Protein AF-A0A382TRI3-F1 (afdb_monomer)

Sequence (127 aa):
MSEVITVRFALTKSDGGDPPDLSILPRDKRTVEYVRSCMSFCPDFDEFDEKIKNYEFVDDGLSEMDVEGVTIIGHPAPIIRFELTESVDTRSFLR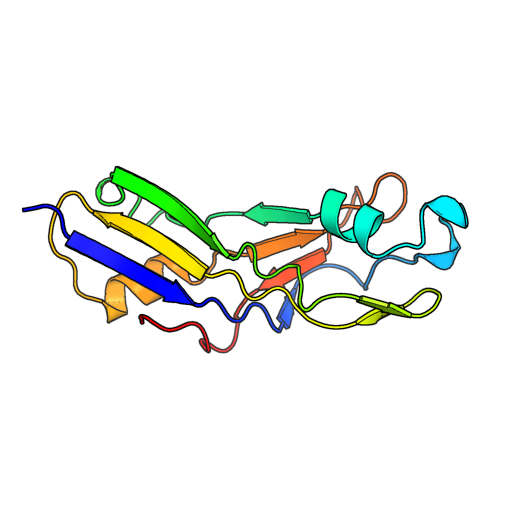GVWLSSYKLEIPGTNEDDPLFFEDHNGYSSVE

Mean predicted aligned error: 4.33 Å

Secondary structure (DSSP, 8-state):
--EEEEEE----EEEESSPP-GGGS-GGG-SHHHHHHTEEEE---TTTTTTEEEEEEEE-SGGG-EEETTEEES----EEEEEESS---HHHHHHHHTT-EEEE--TTTSSSS-EEEE-TT---EE-

pLDDT: mean 90.32, std 7.75, range [55.34, 97.81]

Radius of gyration: 15.87 Å; Cα contacts (8 Å, |Δi|>4): 266; chains: 1; bounding box: 35×23×45 Å

Nearest PDB structures (foldseek):
  3lf0-assembly1_B  TM=3.191E-01  e=2.142E+00  Mycobacterium tuberculosis
  6ezt-assembly1_A  TM=3.427E-01  e=3.360E+00  Vibrio harveyi
  6ezs-assembly1_A  TM=3.067E-01  e=4.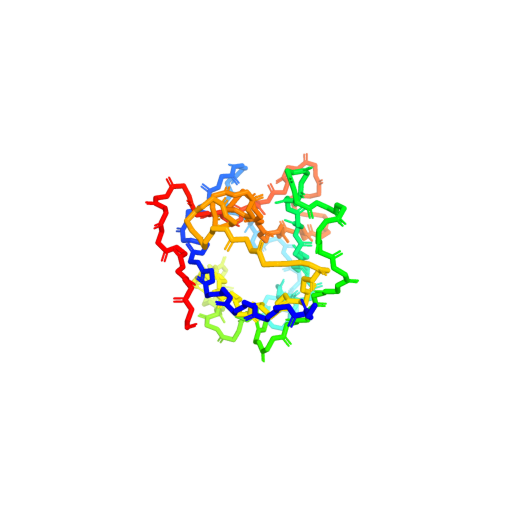208E+00  Vibrio harveyi
  6zu5-assembly1_SU0  TM=1.744E-01  e=5.577E+00  Paranosema locustae
  4co0-assembly1_A  TM=2.114E-01  e=6.603E+00  Azospirillum brasilense

Organism: NCBI:txid408172

Structure (mmCIF, N/CA/C/O backbone):
data_AF-A0A382TRI3-F1
#
_entry.id   AF-A0A382TRI3-F1
#
loop_
_atom_site.group_PDB
_atom_site.id
_atom_site.type_symbol
_atom_site.label_atom_id
_atom_site.label_alt_id
_atom_site.label_comp_id
_atom_site.label_asym_id
_atom_site.label_entity_id
_atom_site.label_seq_id
_atom_site.pdbx_PDB_ins_code
_atom_site.Cartn_x
_atom_site.Cartn_y
_atom_site.Cartn_z
_atom_site.occupancy
_atom_site.B_iso_or_equiv
_atom_site.auth_seq_id
_atom_site.auth_comp_id
_atom_site.auth_asym_id
_atom_site.auth_atom_id
_atom_site.pdbx_PDB_model_num
ATOM 1 N N . MET A 1 1 ? -13.235 -8.398 24.591 1.00 60.16 1 MET A N 1
ATOM 2 C CA . MET A 1 1 ? -13.633 -9.074 23.338 1.00 60.16 1 MET A CA 1
ATOM 3 C C . MET A 1 1 ? -12.808 -8.418 22.255 1.00 60.16 1 MET A C 1
ATOM 5 O O . MET A 1 1 ? -12.776 -7.197 22.261 1.00 60.16 1 MET A O 1
ATOM 9 N N . SER A 1 2 ? -12.093 -9.187 21.435 1.00 77.69 2 SER A N 1
ATOM 10 C CA . SER A 1 2 ? -11.339 -8.637 20.305 1.00 77.69 2 SER A CA 1
ATOM 11 C C . SER A 1 2 ? -12.309 -8.264 19.185 1.00 77.69 2 SER A C 1
ATOM 13 O O . SER A 1 2 ? -13.189 -9.063 18.856 1.00 77.69 2 SER A O 1
ATOM 15 N N . GLU A 1 3 ? -12.179 -7.057 18.644 1.00 92.06 3 GLU A N 1
ATOM 16 C CA . GLU A 1 3 ? -12.936 -6.593 17.476 1.00 92.06 3 GLU A CA 1
ATOM 17 C C . GLU A 1 3 ? -12.098 -6.805 16.211 1.00 92.06 3 GLU A C 1
ATOM 19 O O . GLU A 1 3 ? -10.869 -6.794 16.265 1.00 92.06 3 GLU A O 1
ATOM 24 N N . VAL A 1 4 ? -12.760 -7.042 15.079 1.00 95.62 4 VAL A N 1
ATOM 25 C CA . VAL A 1 4 ? -12.101 -7.154 13.776 1.00 95.62 4 VAL A CA 1
ATOM 26 C C . VAL A 1 4 ? -12.716 -6.126 12.844 1.00 95.62 4 VAL A C 1
ATOM 28 O O . VAL A 1 4 ? -13.931 -6.128 12.651 1.00 95.62 4 VAL A O 1
ATOM 31 N N . ILE A 1 5 ? -11.875 -5.279 12.257 1.00 96.25 5 ILE A N 1
ATOM 32 C CA . ILE A 1 5 ? -12.274 -4.274 11.268 1.00 96.25 5 ILE A CA 1
ATOM 33 C C . ILE A 1 5 ? -11.523 -4.565 9.973 1.00 96.25 5 ILE A C 1
ATOM 35 O O . ILE A 1 5 ? -10.313 -4.768 9.993 1.00 96.25 5 ILE A O 1
ATOM 39 N N . THR A 1 6 ? -12.230 -4.591 8.846 1.00 97.44 6 THR A N 1
ATOM 40 C CA . THR A 1 6 ? -11.604 -4.678 7.521 1.00 97.44 6 THR A CA 1
ATOM 41 C C . THR A 1 6 ? -11.723 -3.321 6.848 1.00 97.44 6 THR A C 1
ATOM 43 O O . THR A 1 6 ? -12.820 -2.774 6.769 1.00 97.44 6 THR A O 1
ATOM 46 N N . VAL A 1 7 ? -10.600 -2.764 6.402 1.00 96.06 7 VAL A N 1
ATOM 47 C CA . VAL A 1 7 ? -10.550 -1.485 5.690 1.00 96.06 7 VAL A CA 1
ATOM 48 C C . VAL A 1 7 ? -10.109 -1.742 4.260 1.00 96.06 7 VAL A C 1
ATOM 50 O O . VAL A 1 7 ? -9.054 -2.331 4.023 1.00 96.06 7 VAL A O 1
ATOM 53 N N . ARG A 1 8 ? -10.909 -1.267 3.311 1.00 95.31 8 ARG A N 1
ATOM 54 C CA . ARG A 1 8 ? -10.528 -1.129 1.909 1.00 95.31 8 ARG A CA 1
ATOM 55 C C . ARG A 1 8 ? -9.954 0.264 1.708 1.00 95.31 8 ARG A C 1
ATOM 57 O O . ARG A 1 8 ? -10.680 1.248 1.855 1.00 95.31 8 ARG A O 1
ATOM 64 N N . PHE A 1 9 ? -8.677 0.338 1.365 1.00 93.88 9 PHE A N 1
ATOM 65 C CA . PHE A 1 9 ? -8.001 1.592 1.057 1.00 93.88 9 PHE A CA 1
ATOM 66 C C . PHE A 1 9 ? -8.198 1.986 -0.408 1.00 93.88 9 PHE A C 1
ATOM 68 O O . PHE A 1 9 ? -8.342 1.134 -1.284 1.00 93.88 9 PHE A O 1
ATOM 75 N N . ALA A 1 10 ? -8.177 3.291 -0.671 1.00 91.31 10 ALA A N 1
ATOM 76 C CA . ALA A 1 10 ? -8.306 3.864 -2.010 1.00 91.31 10 ALA A CA 1
ATOM 77 C C . ALA A 1 10 ? -7.191 4.892 -2.271 1.00 91.31 10 ALA A C 1
ATOM 79 O O . ALA A 1 10 ? -7.432 6.102 -2.315 1.00 91.31 10 ALA A O 1
ATOM 80 N N . LEU A 1 11 ? -5.960 4.405 -2.455 1.00 91.06 11 LEU A N 1
ATOM 81 C CA . LEU A 1 11 ? -4.731 5.209 -2.518 1.00 91.06 11 LEU A CA 1
ATOM 82 C C . LEU A 1 11 ? -4.523 5.829 -3.911 1.00 91.06 11 LEU A C 1
ATOM 84 O O . LEU A 1 11 ? -3.578 5.543 -4.644 1.00 91.06 11 LEU A O 1
ATOM 88 N N . THR A 1 12 ? -5.499 6.642 -4.303 1.00 83.75 12 THR A N 1
ATOM 89 C CA . THR A 1 12 ? -5.702 7.143 -5.671 1.00 83.75 12 THR A CA 1
ATOM 90 C C . THR A 1 12 ? -5.009 8.468 -5.962 1.00 83.75 12 THR A C 1
ATOM 92 O O . THR A 1 12 ? -5.002 8.912 -7.111 1.00 83.75 12 THR A O 1
ATOM 95 N N . LYS A 1 13 ? -4.438 9.130 -4.954 1.00 74.94 13 LYS A N 1
ATOM 96 C CA . LYS A 1 13 ? -3.608 10.315 -5.168 1.00 74.94 13 LYS A CA 1
ATOM 97 C C . LYS A 1 13 ? -2.145 9.953 -5.024 1.00 74.94 13 LYS A C 1
ATOM 99 O O . LYS A 1 13 ? -1.771 9.236 -4.109 1.00 74.94 13 LYS A O 1
ATOM 104 N N . SER A 1 14 ? -1.334 10.496 -5.915 1.00 65.94 14 SER A N 1
ATOM 105 C CA . SER A 1 14 ? 0.101 10.584 -5.710 1.00 65.94 14 SER A CA 1
ATOM 106 C C . SER A 1 14 ? 0.420 11.859 -4.930 1.00 65.94 14 SER A C 1
ATOM 108 O O . SER A 1 14 ? 0.055 12.943 -5.396 1.00 65.94 14 SER A O 1
ATOM 110 N N . ASP A 1 15 ? 1.081 11.730 -3.785 1.00 60.22 15 ASP A N 1
ATOM 111 C CA . ASP A 1 15 ? 1.819 12.819 -3.134 1.00 60.22 15 ASP A CA 1
ATOM 112 C C . ASP A 1 15 ? 3.325 12.491 -3.187 1.00 60.22 15 ASP A C 1
ATOM 114 O O . ASP A 1 15 ? 3.714 11.322 -3.289 1.00 60.22 15 ASP A O 1
ATOM 118 N N . GLY A 1 16 ? 4.180 13.514 -3.204 1.00 55.34 16 GLY A N 1
ATOM 119 C CA . GLY A 1 16 ? 5.620 13.379 -3.483 1.00 55.34 16 GLY A CA 1
ATOM 120 C C . GLY A 1 16 ? 6.036 13.721 -4.924 1.00 55.34 16 GLY A C 1
ATOM 121 O O . GLY A 1 16 ? 5.320 14.435 -5.632 1.00 55.34 16 GLY A O 1
ATOM 122 N N . GLY A 1 17 ? 7.235 13.277 -5.324 1.00 57.72 17 GLY A N 1
ATOM 123 C CA . GLY A 1 17 ? 7.874 13.604 -6.606 1.00 57.72 17 GLY A CA 1
ATOM 124 C C . GLY A 1 17 ? 7.111 13.153 -7.860 1.00 57.72 17 GLY A C 1
ATOM 125 O O . GLY A 1 17 ? 6.112 12.435 -7.797 1.00 57.72 17 GLY A O 1
ATOM 126 N N . ASP A 1 18 ? 7.586 13.577 -9.035 1.00 71.56 18 ASP A N 1
ATOM 127 C CA . ASP A 1 18 ? 7.044 13.121 -10.322 1.00 71.56 18 ASP A CA 1
ATOM 128 C C . ASP A 1 18 ? 7.087 11.578 -10.426 1.00 71.56 18 ASP A C 1
ATOM 130 O O . ASP A 1 18 ? 7.987 10.943 -9.864 1.00 71.56 18 ASP A O 1
ATOM 134 N N . PRO A 1 19 ? 6.159 10.939 -11.171 1.00 80.12 19 PRO A N 1
ATOM 135 C CA . PRO A 1 19 ? 6.229 9.505 -11.423 1.00 80.12 19 PRO A CA 1
ATOM 136 C C . PRO A 1 19 ? 7.622 9.087 -11.925 1.00 80.12 19 PRO A C 1
ATOM 138 O O . PRO A 1 19 ? 8.185 9.775 -12.783 1.00 80.12 19 PRO A O 1
ATOM 141 N N . PRO A 1 20 ? 8.183 7.963 -11.438 1.00 86.50 20 PRO A N 1
ATOM 142 C CA . PRO A 1 20 ? 9.549 7.581 -11.774 1.00 86.50 20 PRO A CA 1
ATOM 143 C C . PRO A 1 20 ? 9.705 7.345 -13.280 1.00 86.50 20 PRO A C 1
ATOM 145 O O . PRO A 1 20 ? 8.887 6.663 -13.906 1.00 86.50 20 PRO A O 1
ATOM 148 N N . ASP A 1 21 ? 10.786 7.863 -13.868 1.00 88.69 21 ASP A N 1
ATOM 149 C CA . ASP A 1 21 ? 11.074 7.665 -15.288 1.00 88.69 21 ASP A CA 1
ATOM 150 C C . ASP A 1 21 ? 11.552 6.232 -15.562 1.00 88.69 21 ASP A C 1
ATOM 152 O O . ASP A 1 21 ? 12.742 5.918 -15.518 1.00 88.69 21 ASP A O 1
ATOM 156 N N . LEU A 1 22 ? 10.624 5.344 -15.919 1.00 91.94 22 LEU A N 1
ATOM 157 C CA . LEU A 1 22 ? 10.944 3.954 -16.257 1.00 91.94 22 LEU A CA 1
ATOM 158 C C . LEU A 1 22 ? 11.783 3.821 -17.542 1.00 91.94 22 LEU A C 1
ATOM 160 O O . LEU A 1 22 ? 12.311 2.740 -17.830 1.00 91.94 22 LEU A O 1
ATOM 164 N N . SER A 1 23 ? 11.927 4.882 -18.344 1.00 91.38 23 SER A N 1
ATOM 165 C CA . SER A 1 23 ? 12.708 4.843 -19.583 1.00 91.38 23 SER A CA 1
ATOM 166 C C . SER A 1 23 ? 14.210 4.670 -19.338 1.00 91.38 23 SER A C 1
ATOM 168 O O . SER A 1 23 ? 14.907 4.167 -20.230 1.00 91.38 23 SER A O 1
ATOM 170 N N . ILE A 1 24 ? 14.690 4.986 -18.131 1.00 91.56 24 ILE A N 1
ATOM 171 C CA . ILE A 1 24 ? 16.090 4.803 -17.725 1.00 91.56 24 ILE A CA 1
ATOM 172 C C . ILE A 1 24 ? 16.388 3.364 -17.282 1.00 91.56 24 ILE A C 1
ATOM 174 O O . ILE A 1 24 ? 17.546 2.945 -17.269 1.00 91.56 24 ILE A O 1
ATOM 178 N N . LEU A 1 25 ? 15.354 2.579 -16.957 1.00 91.06 25 LEU A N 1
ATOM 179 C CA . LEU A 1 25 ? 15.520 1.199 -16.513 1.00 91.06 25 LEU A CA 1
ATOM 180 C C . LEU A 1 25 ? 15.914 0.269 -17.673 1.00 91.06 25 LEU A C 1
ATOM 182 O O . LEU A 1 25 ? 15.476 0.460 -18.816 1.00 91.06 25 LEU A O 1
ATOM 186 N N . PRO A 1 26 ? 16.674 -0.806 -17.402 1.00 91.12 26 PRO A N 1
ATOM 187 C CA . PRO A 1 26 ? 16.813 -1.939 -18.315 1.00 91.12 26 PRO A CA 1
ATOM 188 C C . PRO A 1 26 ? 15.449 -2.482 -18.769 1.00 91.12 26 PRO A C 1
ATOM 190 O O . PRO A 1 26 ? 14.490 -2.473 -18.001 1.00 91.12 26 PRO A O 1
ATOM 193 N N . ARG A 1 27 ? 15.332 -2.954 -20.019 1.00 88.12 27 ARG A N 1
ATOM 194 C CA . ARG A 1 27 ? 14.039 -3.395 -20.592 1.00 88.12 27 ARG A CA 1
ATOM 195 C C . ARG A 1 27 ? 13.372 -4.521 -19.799 1.00 88.12 27 ARG A C 1
ATOM 197 O O . ARG A 1 27 ? 12.154 -4.545 -19.709 1.00 88.12 27 ARG A O 1
ATOM 204 N N . ASP A 1 28 ? 14.162 -5.422 -19.233 1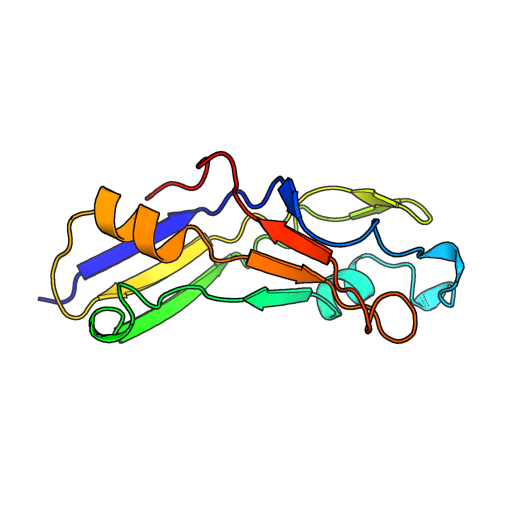.00 90.31 28 ASP A N 1
ATOM 205 C CA . ASP A 1 28 ? 13.722 -6.533 -18.384 1.00 90.31 28 ASP A CA 1
ATOM 206 C C . ASP A 1 28 ? 13.183 -6.085 -17.017 1.00 90.31 28 ASP A C 1
ATOM 208 O O . ASP A 1 28 ? 12.501 -6.859 -16.356 1.00 90.31 28 ASP A O 1
ATOM 212 N N . LYS A 1 29 ? 13.444 -4.835 -16.616 1.00 91.56 29 LYS A N 1
ATOM 213 C CA . LYS A 1 29 ? 12.912 -4.209 -15.398 1.00 91.56 29 LYS A CA 1
ATOM 214 C C . LYS A 1 29 ? 11.721 -3.283 -15.654 1.00 91.56 29 LYS A C 1
ATOM 216 O O . LYS A 1 29 ? 11.155 -2.739 -14.714 1.00 91.56 29 LYS A O 1
ATOM 221 N N . ARG A 1 30 ? 11.317 -3.090 -16.913 1.00 91.38 30 ARG A N 1
ATOM 222 C CA . ARG A 1 30 ? 10.127 -2.300 -17.284 1.00 91.38 30 ARG A CA 1
ATOM 223 C C . ARG A 1 30 ? 8.883 -3.179 -17.276 1.00 91.38 30 ARG A C 1
ATOM 225 O O . ARG A 1 30 ? 8.157 -3.247 -18.263 1.00 91.38 30 ARG A O 1
ATOM 232 N N . THR A 1 31 ? 8.699 -3.918 -16.192 1.00 93.56 31 THR A N 1
ATOM 233 C CA . THR A 1 31 ? 7.573 -4.831 -16.023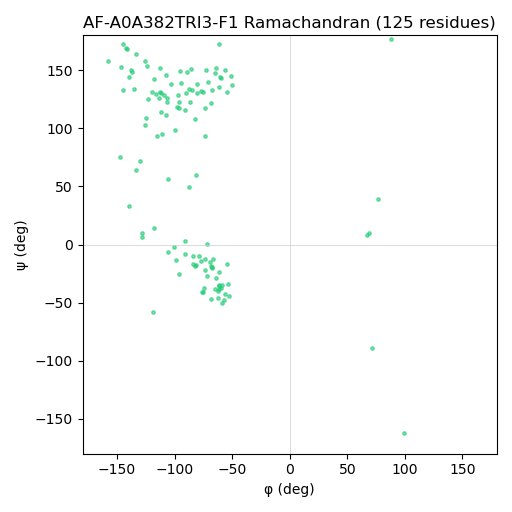 1.00 93.56 31 THR A CA 1
ATOM 234 C C . THR A 1 31 ? 6.817 -4.476 -14.760 1.00 93.56 31 THR A C 1
ATOM 236 O O . THR A 1 31 ? 7.380 -3.920 -13.811 1.00 93.56 31 THR A O 1
ATOM 239 N N . VAL A 1 32 ? 5.533 -4.818 -14.743 1.00 93.75 32 VAL A N 1
ATOM 240 C CA . VAL A 1 32 ? 4.686 -4.597 -13.576 1.00 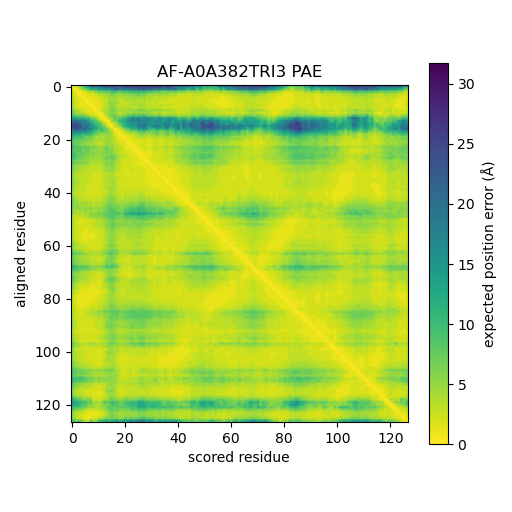93.75 32 VAL A CA 1
ATOM 241 C C . VAL A 1 32 ? 5.195 -5.376 -12.363 1.00 93.75 32 VAL A C 1
ATOM 243 O O . VAL A 1 32 ? 5.171 -4.857 -11.253 1.00 93.75 32 VAL A O 1
ATOM 246 N N . GLU A 1 33 ? 5.744 -6.578 -12.550 1.00 95.25 33 GLU A N 1
ATOM 247 C CA . GLU A 1 33 ? 6.285 -7.385 -11.453 1.00 95.25 33 GLU A CA 1
ATOM 248 C C . GLU A 1 33 ? 7.459 -6.690 -10.759 1.00 95.25 33 GLU A C 1
ATOM 250 O O . GLU A 1 33 ? 7.543 -6.712 -9.531 1.00 95.25 33 GLU A O 1
ATOM 255 N N . TYR A 1 34 ? 8.346 -6.043 -11.524 1.00 95.25 34 TYR A N 1
ATOM 256 C CA . TYR A 1 34 ? 9.459 -5.295 -10.945 1.00 95.25 34 TYR A CA 1
ATOM 257 C C . TYR A 1 34 ? 8.963 -4.057 -10.196 1.00 95.25 34 TYR A C 1
ATOM 259 O O . TYR A 1 34 ? 9.345 -3.857 -9.046 1.00 95.25 34 TYR A O 1
ATOM 267 N N . VAL A 1 35 ? 8.063 -3.275 -10.804 1.00 93.88 35 VAL A N 1
ATOM 268 C CA . VAL A 1 35 ? 7.471 -2.092 -10.155 1.00 93.88 35 VAL A CA 1
ATOM 269 C C . VAL A 1 35 ? 6.779 -2.480 -8.848 1.00 93.88 35 VAL A C 1
ATOM 271 O O . VAL A 1 35 ? 7.073 -1.884 -7.817 1.00 93.88 35 VAL A O 1
ATOM 274 N N . ARG A 1 36 ? 5.948 -3.530 -8.849 1.00 95.06 36 ARG A N 1
ATOM 275 C CA . ARG A 1 36 ? 5.284 -4.04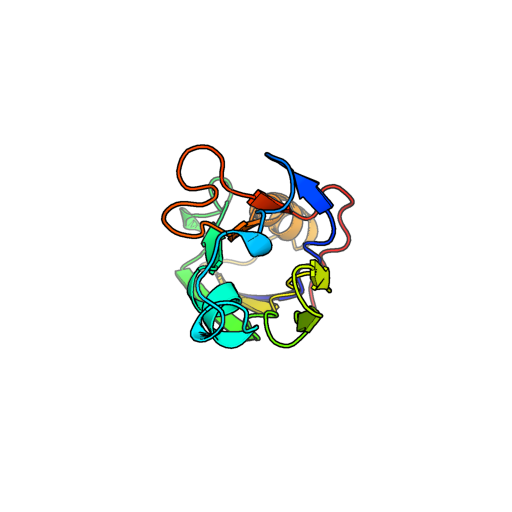5 -7.638 1.00 95.06 36 ARG A CA 1
ATOM 276 C C . ARG A 1 36 ? 6.284 -4.493 -6.572 1.00 95.06 36 ARG A C 1
ATOM 278 O O . ARG A 1 36 ? 6.055 -4.256 -5.393 1.00 95.06 36 ARG A O 1
ATOM 285 N N . SER A 1 37 ? 7.413 -5.090 -6.963 1.00 95.38 37 SER A N 1
ATOM 286 C CA . SER A 1 37 ? 8.465 -5.491 -6.013 1.00 95.38 37 SER A CA 1
ATOM 287 C C . SER A 1 37 ? 9.183 -4.310 -5.345 1.00 95.38 37 SER A C 1
ATOM 289 O O . SER A 1 37 ? 9.795 -4.483 -4.294 1.00 95.38 37 SER A O 1
ATOM 291 N N . CYS A 1 38 ? 9.092 -3.119 -5.940 1.00 95.56 38 CYS A N 1
ATOM 292 C CA . CYS A 1 38 ? 9.608 -1.860 -5.404 1.00 95.56 38 CYS A CA 1
ATOM 293 C C . CYS A 1 38 ? 8.576 -1.107 -4.545 1.00 95.56 38 CYS A C 1
ATOM 295 O O . CYS A 1 38 ? 8.851 0.008 -4.097 1.00 95.56 38 CYS A O 1
ATOM 297 N N . MET A 1 39 ? 7.387 -1.681 -4.335 1.00 95.44 39 MET A N 1
ATOM 298 C CA . MET A 1 39 ? 6.349 -1.076 -3.512 1.00 95.44 39 MET A CA 1
ATOM 299 C C . MET A 1 39 ? 6.406 -1.586 -2.078 1.00 95.44 39 MET A C 1
ATOM 301 O O . MET A 1 39 ? 6.581 -2.774 -1.816 1.00 95.44 39 MET A O 1
ATOM 305 N N . SER A 1 40 ? 6.211 -0.670 -1.138 1.00 96.12 40 SER A N 1
ATOM 306 C CA . SER A 1 40 ? 6.143 -0.972 0.290 1.00 96.12 40 SER A CA 1
ATOM 307 C C . SER A 1 40 ? 4.978 -0.228 0.921 1.00 96.12 40 SER A C 1
ATOM 309 O O . SER A 1 40 ? 4.788 0.955 0.651 1.00 96.12 40 SER A O 1
ATOM 311 N N . PHE A 1 41 ? 4.190 -0.921 1.737 1.00 96.06 41 PHE A N 1
ATOM 312 C CA . PHE A 1 41 ? 3.129 -0.280 2.499 1.00 96.06 41 PHE A CA 1
ATOM 313 C C . PHE A 1 41 ? 3.727 0.458 3.699 1.00 96.06 41 PHE A C 1
ATOM 315 O O . PHE A 1 41 ? 4.543 -0.098 4.438 1.00 96.06 41 PHE A O 1
ATOM 322 N N . CYS A 1 42 ? 3.315 1.703 3.878 1.00 95.25 42 CYS A N 1
ATOM 323 C CA . CYS A 1 42 ? 3.722 2.595 4.948 1.00 95.25 42 CYS A CA 1
ATOM 324 C C . CYS A 1 42 ? 2.515 2.796 5.873 1.00 95.25 42 CYS A C 1
ATOM 326 O O . CYS A 1 42 ? 1.653 3.621 5.568 1.00 95.25 42 CYS A O 1
ATOM 328 N N . PRO A 1 43 ? 2.406 2.015 6.962 1.00 93.50 43 PRO A N 1
ATOM 329 C CA . PRO A 1 43 ? 1.323 2.191 7.916 1.00 93.50 43 PRO A CA 1
ATOM 330 C C . PRO A 1 43 ? 1.479 3.523 8.655 1.00 93.50 43 PRO A C 1
ATOM 332 O O . PRO A 1 43 ? 2.562 3.815 9.160 1.00 93.50 43 PRO A O 1
ATOM 335 N N . ASP A 1 44 ? 0.392 4.284 8.763 1.00 93.00 44 ASP A N 1
ATOM 336 C CA . ASP A 1 44 ? 0.279 5.401 9.702 1.00 93.00 44 ASP A CA 1
ATOM 337 C C . ASP A 1 44 ? -0.819 5.065 10.710 1.00 93.00 44 ASP A C 1
ATOM 339 O O . ASP A 1 44 ? -2.008 5.228 10.432 1.00 93.00 44 ASP A O 1
ATOM 343 N N . PHE A 1 45 ? -0.407 4.480 11.835 1.00 91.44 45 PHE A N 1
ATOM 344 C CA . PHE A 1 45 ? -1.293 3.966 12.881 1.00 91.44 45 PHE A CA 1
ATOM 345 C C . PHE A 1 45 ? -1.085 4.678 14.219 1.00 91.44 45 PHE A C 1
ATOM 347 O O . PHE A 1 45 ? -1.567 4.185 15.237 1.00 91.44 45 PHE A O 1
ATOM 354 N N . ASP A 1 46 ? -0.386 5.815 14.248 1.00 87.94 46 ASP A N 1
ATOM 355 C CA . ASP A 1 46 ? 0.074 6.460 15.486 1.00 87.94 46 ASP A CA 1
ATOM 356 C C . ASP A 1 46 ? -1.061 6.701 16.503 1.00 87.94 46 ASP A C 1
ATOM 358 O O . ASP A 1 46 ? -0.867 6.574 17.712 1.00 87.94 46 ASP A O 1
ATOM 362 N N . GLU A 1 47 ? -2.280 6.992 16.036 1.00 86.56 47 GLU A N 1
ATOM 363 C CA . GLU A 1 47 ? -3.449 7.208 16.902 1.00 86.56 47 GLU A CA 1
ATOM 364 C C . GLU A 1 47 ? -4.013 5.905 17.521 1.00 86.56 47 GLU A C 1
ATOM 366 O O . GLU A 1 47 ? -4.694 5.939 18.553 1.00 86.56 47 GLU A O 1
ATOM 371 N N . PHE A 1 48 ? -3.739 4.745 16.917 1.00 89.00 48 PHE A N 1
ATOM 372 C CA . PHE A 1 48 ? -4.340 3.449 17.259 1.00 89.00 48 PHE A CA 1
ATOM 373 C C . PHE A 1 48 ? -3.333 2.317 17.510 1.00 89.00 48 PHE A C 1
ATOM 375 O O . PHE A 1 48 ? -3.772 1.191 17.739 1.00 89.00 48 PHE A O 1
ATOM 382 N N . ASP A 1 49 ? -2.028 2.586 17.532 1.00 87.31 49 ASP A N 1
ATOM 383 C CA . ASP A 1 49 ? -0.974 1.567 17.666 1.00 87.31 49 ASP A CA 1
ATOM 384 C C . ASP A 1 49 ? -1.187 0.652 18.890 1.00 87.31 49 ASP A C 1
ATOM 386 O O . ASP A 1 49 ? -1.196 -0.570 18.776 1.00 87.31 49 ASP A O 1
ATOM 390 N N . GLU A 1 50 ? -1.534 1.217 20.054 1.00 90.81 50 GLU A N 1
ATOM 391 C CA . GLU A 1 50 ? -1.819 0.438 21.276 1.00 90.81 50 GLU A CA 1
ATOM 392 C C . GLU A 1 50 ? -3.115 -0.401 21.204 1.00 90.81 50 GLU A C 1
ATOM 394 O O . GLU A 1 50 ? -3.329 -1.326 21.998 1.00 90.81 50 GLU A O 1
ATOM 399 N N . LYS A 1 51 ? -4.009 -0.069 20.268 1.00 93.00 51 LYS A N 1
ATOM 400 C CA . LYS A 1 51 ? -5.307 -0.730 20.069 1.00 93.00 51 LYS A CA 1
ATOM 401 C C . LYS A 1 51 ? -5.250 -1.791 18.978 1.00 93.00 51 LYS A C 1
ATOM 403 O O . LYS A 1 51 ? -6.047 -2.729 19.021 1.00 93.00 51 LYS A O 1
ATOM 408 N N . ILE A 1 52 ? -4.324 -1.669 18.028 1.00 94.56 52 ILE A N 1
ATOM 409 C CA . ILE A 1 52 ? -4.105 -2.643 16.961 1.00 94.56 52 ILE A CA 1
ATOM 410 C C . ILE A 1 52 ? -3.227 -3.765 17.509 1.00 94.56 52 ILE A C 1
ATOM 412 O O . ILE A 1 52 ? -2.030 -3.624 17.725 1.00 94.56 52 ILE A O 1
ATOM 416 N N . LYS A 1 53 ? -3.834 -4.930 17.725 1.00 94.81 53 LYS A N 1
ATOM 417 C CA . LYS A 1 53 ? -3.112 -6.132 18.148 1.00 94.81 53 LYS A CA 1
ATOM 418 C C . LYS A 1 53 ? -2.329 -6.749 16.991 1.00 94.81 53 LYS A C 1
ATOM 420 O O . LYS A 1 53 ? -1.236 -7.269 17.197 1.00 94.81 53 LYS A O 1
ATOM 425 N N . ASN A 1 54 ? -2.935 -6.771 15.807 1.00 95.38 54 ASN A N 1
ATOM 426 C CA . ASN A 1 54 ? -2.345 -7.303 14.585 1.00 95.38 54 ASN A CA 1
ATOM 427 C C . ASN A 1 54 ? -3.045 -6.703 13.359 1.00 95.38 54 ASN A C 1
ATOM 429 O O . ASN A 1 54 ? -4.208 -6.303 13.447 1.00 95.38 54 ASN A O 1
ATOM 433 N N . TYR A 1 55 ? -2.374 -6.712 12.210 1.00 96.06 55 TYR A N 1
ATOM 434 C CA . TYR A 1 55 ? -3.009 -6.464 10.921 1.00 96.06 55 TYR A CA 1
ATOM 435 C C . TYR A 1 55 ? -2.483 -7.435 9.862 1.00 96.06 55 TYR A C 1
ATOM 437 O O . TYR A 1 55 ? -1.345 -7.899 9.931 1.00 96.06 55 TYR A O 1
ATOM 445 N N . GLU A 1 56 ? -3.322 -7.762 8.886 1.00 97.31 56 GLU A N 1
ATOM 446 C CA . GLU A 1 56 ? -2.957 -8.614 7.757 1.00 97.31 56 GLU A CA 1
ATOM 447 C C . GLU A 1 56 ? -3.557 -8.081 6.456 1.00 97.31 56 GLU A C 1
ATOM 449 O O . GLU A 1 56 ? -4.683 -7.580 6.434 1.00 97.31 56 GLU A O 1
ATOM 454 N N . PHE A 1 57 ? -2.817 -8.220 5.357 1.00 97.00 57 PHE A N 1
ATOM 455 C CA . PHE A 1 57 ? -3.361 -7.980 4.024 1.00 97.00 57 PHE A CA 1
ATOM 456 C C . PHE A 1 57 ? -4.292 -9.133 3.650 1.00 97.00 57 PHE A C 1
ATOM 458 O O . PHE A 1 57 ? -3.864 -10.281 3.535 1.00 97.00 57 PHE A O 1
ATOM 465 N N . VAL A 1 58 ? -5.569 -8.817 3.451 1.00 97.56 58 VAL A N 1
ATOM 466 C CA . VAL A 1 58 ? -6.515 -9.696 2.752 1.00 97.56 58 VAL A CA 1
ATOM 467 C C . VAL A 1 58 ? -6.227 -9.649 1.250 1.00 97.56 58 VAL A C 1
ATOM 469 O O . VAL A 1 58 ? -6.290 -10.678 0.580 1.00 97.56 58 VAL A O 1
ATOM 472 N N . ASP A 1 59 ? -5.877 -8.460 0.756 1.00 96.50 59 ASP A N 1
ATOM 473 C CA . ASP A 1 59 ? -5.412 -8.178 -0.600 1.00 96.50 59 ASP A CA 1
ATOM 474 C C . ASP A 1 59 ? -4.363 -7.054 -0.522 1.00 96.50 59 ASP A C 1
ATOM 476 O O . ASP A 1 59 ? -4.584 -6.060 0.174 1.00 96.50 59 ASP A O 1
ATOM 480 N N . ASP A 1 60 ? -3.220 -7.203 -1.198 1.00 94.69 60 ASP A N 1
ATOM 481 C CA . ASP A 1 60 ? -2.195 -6.149 -1.263 1.00 94.69 60 ASP A CA 1
ATOM 482 C C . ASP A 1 60 ? -2.608 -4.990 -2.186 1.00 94.69 60 ASP A C 1
ATOM 484 O O . ASP A 1 60 ? -2.008 -3.916 -2.156 1.00 94.69 60 ASP A O 1
ATOM 488 N N . GLY A 1 61 ? -3.663 -5.181 -2.984 1.00 94.06 61 GLY A N 1
ATOM 489 C CA . GLY A 1 61 ? -4.216 -4.166 -3.867 1.00 94.06 61 GLY A CA 1
ATOM 490 C C . GLY A 1 61 ? -3.287 -3.772 -5.011 1.00 94.06 61 GLY A C 1
ATOM 491 O O . GLY A 1 61 ? -3.588 -2.811 -5.714 1.00 94.06 61 GLY A O 1
ATOM 492 N N . LEU A 1 62 ? -2.170 -4.477 -5.217 1.00 94.69 62 LEU A N 1
ATOM 493 C CA . LEU A 1 62 ? -1.196 -4.167 -6.266 1.00 94.69 62 LEU A CA 1
ATOM 494 C C . LEU A 1 62 ? -1.589 -4.777 -7.613 1.00 94.69 62 LEU A C 1
ATOM 496 O O . LEU A 1 62 ? -1.070 -4.375 -8.657 1.00 94.69 62 LEU A O 1
ATOM 500 N N . SER A 1 63 ? -2.506 -5.749 -7.603 1.00 92.25 63 SER A N 1
ATOM 501 C CA . SER A 1 63 ? -2.985 -6.444 -8.801 1.00 92.25 63 SER A CA 1
ATOM 502 C C . SER A 1 63 ? -3.678 -5.522 -9.815 1.00 92.25 63 SER A C 1
ATOM 504 O O . SER A 1 63 ? -3.663 -5.830 -11.007 1.00 92.25 63 SER A O 1
ATOM 506 N N . GLU A 1 64 ? -4.208 -4.380 -9.363 1.00 85.44 64 GLU A N 1
ATOM 507 C CA . GLU A 1 64 ? -4.864 -3.358 -10.192 1.00 85.44 64 GLU A CA 1
ATOM 508 C C . GLU A 1 64 ? -3.878 -2.438 -10.934 1.00 85.44 64 GLU A C 1
ATOM 510 O O . GLU A 1 64 ? -4.285 -1.663 -11.801 1.00 85.44 64 GLU A O 1
ATOM 515 N N . MET A 1 65 ? -2.582 -2.517 -10.616 1.00 90.69 65 MET A N 1
ATOM 516 C CA . MET A 1 65 ? -1.543 -1.723 -11.274 1.00 90.69 65 MET A CA 1
ATOM 517 C C . MET A 1 65 ? -0.979 -2.434 -12.503 1.00 90.69 65 MET A C 1
ATOM 519 O O . MET A 1 65 ? -0.855 -3.657 -12.495 1.00 90.69 65 MET A O 1
ATOM 523 N N . ASP A 1 66 ? -0.563 -1.680 -13.517 1.00 93.12 66 ASP A N 1
ATOM 524 C CA . ASP A 1 66 ? 0.092 -2.199 -14.723 1.00 93.12 66 ASP A CA 1
ATOM 525 C C . ASP A 1 66 ? 1.210 -1.262 -15.219 1.00 93.12 66 ASP A C 1
ATOM 527 O O . ASP A 1 66 ? 1.354 -0.129 -14.751 1.00 93.12 66 ASP A O 1
ATOM 531 N N . VAL A 1 67 ? 2.019 -1.738 -16.165 1.00 91.69 67 VAL A N 1
ATOM 532 C CA . VAL A 1 67 ? 3.055 -0.960 -16.852 1.00 91.69 67 VAL A CA 1
ATOM 533 C C . VAL A 1 67 ? 2.845 -1.042 -18.361 1.00 91.69 67 VAL A C 1
ATOM 535 O O . VAL A 1 67 ? 3.150 -2.051 -18.999 1.00 91.69 67 VAL A O 1
ATOM 538 N N . GLU A 1 68 ? 2.413 0.064 -18.964 1.00 89.19 68 GLU A N 1
ATOM 539 C CA . GLU A 1 68 ? 2.314 0.204 -20.417 1.00 89.19 68 GLU A CA 1
ATOM 540 C C . GLU A 1 68 ? 3.527 0.973 -20.955 1.00 89.19 68 GLU A C 1
ATOM 542 O O . GLU A 1 68 ? 3.616 2.204 -20.915 1.00 89.19 68 GLU A O 1
ATOM 547 N N . GLY A 1 69 ? 4.513 0.230 -21.462 1.00 86.62 69 GLY A N 1
ATOM 548 C CA . GLY A 1 69 ? 5.743 0.793 -22.019 1.00 86.62 69 GLY A CA 1
ATOM 549 C C . GLY A 1 69 ? 6.667 1.383 -20.950 1.00 86.62 69 GLY A C 1
ATOM 550 O O . GLY A 1 69 ? 7.572 0.702 -20.475 1.00 86.62 69 GLY A O 1
ATOM 551 N N . VAL A 1 70 ? 6.485 2.665 -20.631 1.00 88.19 70 VAL A N 1
ATOM 552 C CA . VAL A 1 70 ? 7.237 3.392 -19.582 1.00 88.19 70 VAL A CA 1
ATOM 553 C C . VAL A 1 70 ? 6.313 4.118 -18.604 1.00 88.19 70 VAL A C 1
ATOM 555 O O . VAL A 1 70 ? 6.775 4.914 -17.794 1.00 88.19 70 VAL A O 1
ATOM 558 N N . THR A 1 71 ? 5.011 3.856 -18.685 1.00 89.19 71 THR A N 1
ATOM 559 C CA . THR A 1 71 ? 3.992 4.507 -17.867 1.00 89.19 71 THR A CA 1
ATOM 560 C C . THR A 1 71 ? 3.400 3.496 -16.898 1.00 89.19 71 THR A C 1
ATOM 562 O O . THR A 1 71 ? 2.995 2.410 -17.307 1.00 89.19 71 THR A O 1
ATOM 565 N N . ILE A 1 72 ? 3.346 3.867 -15.620 1.00 90.50 72 ILE A N 1
ATOM 566 C CA . ILE A 1 72 ? 2.616 3.123 -14.592 1.00 90.50 72 ILE A CA 1
ATOM 567 C C . ILE A 1 72 ? 1.141 3.509 -14.698 1.00 90.50 72 ILE A C 1
ATOM 569 O O . ILE A 1 72 ? 0.816 4.697 -14.754 1.00 90.50 72 ILE A O 1
ATOM 573 N N . ILE A 1 73 ? 0.262 2.515 -14.743 1.00 90.38 73 ILE A N 1
ATOM 574 C CA . ILE A 1 73 ? -1.190 2.689 -14.812 1.00 90.38 73 ILE A CA 1
ATOM 575 C C . ILE A 1 73 ? -1.821 2.074 -13.568 1.00 90.38 73 ILE A C 1
ATOM 577 O O . ILE A 1 73 ? -1.392 1.021 -13.103 1.00 90.38 73 ILE A O 1
ATOM 581 N N . GLY A 1 74 ? -2.866 2.721 -13.060 1.00 90.19 74 GLY A N 1
ATOM 582 C CA . GLY A 1 74 ? -3.605 2.256 -11.893 1.00 90.19 74 GLY A CA 1
ATOM 583 C C . GLY A 1 74 ? -3.023 2.765 -10.579 1.00 90.19 74 GLY A C 1
ATOM 584 O O . GLY A 1 74 ? -2.017 3.476 -10.537 1.00 90.19 74 GLY A O 1
ATOM 585 N N . HIS A 1 75 ? -3.709 2.410 -9.500 1.00 91.31 75 HIS A N 1
ATOM 586 C CA . HIS A 1 75 ? -3.389 2.814 -8.139 1.00 91.31 75 HIS A CA 1
ATOM 587 C C . HIS A 1 75 ? -3.538 1.605 -7.219 1.00 91.31 75 HIS A C 1
ATOM 589 O O . HIS A 1 75 ? -4.386 0.755 -7.490 1.00 91.31 75 HIS A O 1
ATOM 595 N N . PRO A 1 76 ? -2.751 1.515 -6.139 1.00 93.31 76 PRO A N 1
ATOM 596 C CA . PRO A 1 76 ? -2.917 0.443 -5.179 1.00 93.31 76 PRO A CA 1
ATOM 597 C C . PRO A 1 76 ? -4.207 0.625 -4.364 1.00 93.31 76 PRO A C 1
ATOM 599 O O . PRO A 1 76 ? -4.542 1.731 -3.931 1.00 93.31 76 PRO A O 1
ATOM 602 N N . ALA A 1 77 ? -4.916 -0.474 -4.116 1.00 93.94 77 ALA A N 1
ATOM 603 C CA . ALA A 1 77 ? -6.154 -0.489 -3.331 1.00 93.94 77 ALA A CA 1
ATOM 604 C C . ALA A 1 77 ? -6.157 -1.633 -2.296 1.00 93.94 77 ALA A C 1
ATOM 606 O O . ALA A 1 77 ? -6.944 -2.576 -2.421 1.00 93.94 77 ALA A O 1
ATOM 607 N N . PRO A 1 78 ? -5.242 -1.617 -1.302 1.00 95.75 78 PRO A N 1
ATOM 608 C CA . PRO A 1 78 ? -5.103 -2.732 -0.374 1.00 95.75 78 PRO A CA 1
ATOM 609 C C . PRO A 1 78 ? -6.351 -2.911 0.489 1.00 95.75 78 PRO A C 1
ATOM 611 O O . PRO A 1 78 ? -7.014 -1.948 0.885 1.00 95.75 78 PRO A O 1
ATOM 614 N N . ILE A 1 79 ? -6.633 -4.162 0.836 1.00 96.69 79 ILE A N 1
ATOM 615 C CA . ILE A 1 79 ? -7.655 -4.530 1.813 1.00 96.69 79 ILE A CA 1
ATOM 616 C C . ILE A 1 79 ? -6.931 -5.103 3.020 1.00 96.69 79 ILE A C 1
ATOM 618 O O . ILE A 1 79 ? -6.317 -6.169 2.940 1.00 96.69 79 ILE A O 1
ATOM 622 N N . ILE A 1 80 ? -7.009 -4.403 4.147 1.00 97.19 80 ILE A N 1
ATOM 623 C CA . ILE A 1 80 ? -6.299 -4.772 5.371 1.00 97.19 80 ILE A CA 1
ATOM 624 C C . ILE A 1 80 ? -7.311 -5.104 6.454 1.00 97.19 80 ILE A C 1
ATOM 626 O O . ILE A 1 80 ? -8.241 -4.342 6.728 1.00 97.19 80 ILE A O 1
ATOM 630 N N . ARG A 1 81 ? -7.118 -6.257 7.086 1.00 97.81 81 ARG A N 1
ATOM 631 C CA . ARG A 1 81 ? -7.871 -6.676 8.261 1.00 97.81 81 ARG A CA 1
ATOM 632 C C . ARG A 1 81 ? -7.072 -6.346 9.512 1.00 97.81 81 ARG A C 1
ATOM 634 O O . ARG A 1 81 ? -5.926 -6.759 9.637 1.00 97.81 81 ARG A O 1
ATOM 641 N N . PHE A 1 82 ? -7.713 -5.669 10.451 1.00 97.00 82 PHE A N 1
ATOM 642 C CA . PHE A 1 82 ? -7.164 -5.278 11.741 1.00 97.00 82 PHE A CA 1
ATOM 643 C C . PHE A 1 82 ? -7.824 -6.089 12.852 1.00 97.00 82 PHE A C 1
ATOM 645 O O . PHE A 1 82 ? -9.052 -6.150 12.937 1.00 97.00 82 PHE A O 1
ATOM 652 N N . GLU A 1 83 ? -7.014 -6.699 13.712 1.00 96.94 83 GLU A N 1
ATOM 653 C CA . GLU A 1 83 ? -7.457 -7.272 14.981 1.00 96.94 83 GLU A CA 1
ATOM 654 C C . GLU A 1 83 ? -7.210 -6.247 16.089 1.00 96.94 83 GLU A C 1
ATOM 656 O O . GLU A 1 83 ? -6.074 -5.818 16.302 1.00 96.94 83 GLU A O 1
ATOM 661 N N . LEU A 1 84 ? -8.262 -5.871 16.811 1.00 96.19 84 LEU A N 1
ATOM 662 C CA . LEU A 1 84 ? -8.213 -4.851 17.852 1.00 96.19 84 LEU A CA 1
ATOM 663 C C . LEU A 1 84 ? -8.324 -5.462 19.249 1.00 96.19 84 LEU A C 1
ATOM 665 O O . LEU A 1 84 ? -9.020 -6.461 19.471 1.00 96.19 84 LEU A O 1
ATOM 669 N N . THR A 1 85 ? -7.643 -4.851 20.216 1.00 94.75 85 THR A N 1
ATOM 670 C CA . THR A 1 85 ? -7.665 -5.272 21.627 1.00 94.75 85 THR A CA 1
ATOM 671 C C . THR A 1 85 ? -8.999 -4.959 22.314 1.00 94.75 85 THR A C 1
ATOM 673 O O . THR A 1 85 ? -9.411 -5.675 23.234 1.00 94.75 85 THR A O 1
ATOM 676 N N . GLU A 1 86 ? -9.701 -3.936 21.830 1.00 93.19 86 GLU A N 1
ATOM 677 C CA . GLU A 1 86 ? -11.003 -3.471 22.300 1.00 93.19 86 GLU A CA 1
ATOM 678 C C . GLU A 1 86 ? -11.860 -2.954 21.138 1.00 93.19 86 GLU A C 1
ATOM 680 O O . GLU A 1 86 ? -11.385 -2.851 20.010 1.00 93.19 86 GLU A O 1
ATOM 685 N N . SER A 1 87 ? -13.130 -2.644 21.417 1.00 93.62 87 SER A N 1
ATOM 686 C CA . SER A 1 87 ? -14.016 -2.074 20.403 1.00 93.62 87 SER A CA 1
ATOM 687 C C . SER A 1 87 ? -13.783 -0.572 20.246 1.00 93.62 87 SER A C 1
ATOM 689 O O . SER A 1 87 ? -13.630 0.138 21.243 1.00 93.62 87 SER A O 1
ATOM 691 N N . VAL A 1 88 ? -13.781 -0.088 19.007 1.00 92.44 88 VAL A N 1
ATOM 692 C CA . VAL A 1 88 ? -13.527 1.316 18.657 1.00 92.44 88 VAL A CA 1
ATOM 693 C C . VAL A 1 88 ? -14.657 1.897 17.808 1.00 92.44 88 VAL A C 1
ATOM 695 O O . VAL A 1 88 ? -15.397 1.186 17.134 1.00 92.44 88 VAL A O 1
ATOM 698 N N . ASP A 1 89 ? -14.789 3.225 17.807 1.00 93.81 89 ASP A N 1
ATOM 699 C CA . ASP A 1 89 ? -15.640 3.888 16.818 1.00 93.81 89 ASP A CA 1
ATOM 700 C C . ASP A 1 89 ? -15.008 3.739 15.428 1.00 93.81 89 ASP A C 1
ATOM 702 O O . ASP A 1 89 ? -13.875 4.165 15.201 1.00 93.81 89 ASP A O 1
ATOM 706 N N . THR A 1 90 ? -15.744 3.144 14.490 1.00 92.94 90 THR A N 1
ATOM 707 C CA . THR A 1 90 ? -15.234 2.812 13.153 1.00 92.94 90 THR A CA 1
ATOM 708 C C . THR A 1 90 ? -14.849 4.040 12.335 1.00 92.94 90 THR A C 1
ATOM 710 O O . THR A 1 90 ? -13.944 3.957 11.509 1.00 92.94 90 THR A O 1
ATOM 713 N N . ARG A 1 91 ? -15.491 5.196 12.555 1.00 91.50 91 ARG A N 1
ATOM 714 C CA . ARG A 1 91 ? -15.149 6.434 11.837 1.00 91.50 91 ARG A CA 1
ATOM 715 C C . ARG A 1 91 ? -13.871 7.047 12.381 1.00 91.50 91 ARG A C 1
ATOM 717 O O . ARG A 1 91 ? -13.059 7.527 11.594 1.00 91.50 91 ARG A O 1
ATOM 724 N N . SER A 1 92 ? -13.700 7.047 13.700 1.00 91.38 92 SER A N 1
ATOM 725 C CA . SER A 1 92 ? -12.446 7.444 14.338 1.00 91.38 92 SER A CA 1
ATOM 726 C C . SER A 1 92 ? -11.310 6.516 13.928 1.00 91.38 92 SER A C 1
ATOM 728 O O . SER A 1 92 ? -10.267 7.005 13.516 1.00 91.38 92 SER A O 1
ATOM 730 N N . PHE A 1 93 ? -11.536 5.200 13.953 1.00 93.56 93 PHE A N 1
ATOM 731 C CA . PHE A 1 93 ? -10.544 4.220 13.515 1.00 93.56 93 PHE A CA 1
ATOM 732 C C . PHE A 1 93 ? -10.132 4.443 12.062 1.00 93.56 93 PHE A C 1
ATOM 734 O O . PHE A 1 93 ? -8.947 4.573 11.776 1.00 93.56 93 PHE A O 1
ATOM 741 N N . LEU A 1 94 ? -11.110 4.573 11.157 1.00 92.75 94 LEU A N 1
ATOM 742 C CA . LEU A 1 94 ? -10.841 4.831 9.745 1.00 92.75 94 LEU A CA 1
ATOM 743 C C . LEU A 1 94 ? -9.996 6.095 9.561 1.00 92.75 94 LEU A C 1
ATOM 745 O O . LEU A 1 94 ? -9.055 6.061 8.783 1.00 92.75 94 LEU A O 1
ATOM 749 N N . ARG A 1 95 ? -10.282 7.180 10.295 1.00 89.94 95 ARG A N 1
ATOM 750 C CA . ARG A 1 95 ? -9.478 8.415 10.252 1.00 89.94 95 ARG A CA 1
ATOM 751 C C . ARG A 1 95 ? -8.055 8.230 10.766 1.00 89.94 95 ARG A C 1
ATOM 753 O O . ARG A 1 95 ? -7.155 8.825 10.189 1.00 89.94 95 ARG A O 1
ATOM 760 N N . GLY A 1 96 ? -7.865 7.427 11.807 1.00 90.44 96 GLY A N 1
ATOM 761 C CA . GLY A 1 96 ? -6.551 7.209 12.407 1.00 90.44 96 GLY A CA 1
ATOM 762 C C . GLY A 1 96 ? -5.638 6.269 11.626 1.00 90.44 96 GLY A C 1
ATOM 763 O O . GLY A 1 96 ? -4.452 6.247 11.912 1.00 90.44 96 GLY A O 1
ATOM 764 N N . VAL A 1 97 ? -6.166 5.512 10.656 1.00 91.75 97 VAL A N 1
ATOM 765 C CA . VAL A 1 97 ? -5.357 4.700 9.724 1.00 91.75 97 VAL A CA 1
ATOM 766 C C . VAL A 1 97 ? -5.277 5.304 8.320 1.00 91.75 97 VAL A C 1
ATOM 768 O O . VAL A 1 97 ? -4.568 4.786 7.460 1.00 91.75 97 VAL A O 1
ATOM 771 N N . TRP A 1 98 ? -6.024 6.382 8.070 1.00 88.31 98 TRP A N 1
ATOM 772 C CA . TRP A 1 98 ? -6.256 6.962 6.746 1.00 88.31 98 TRP A CA 1
ATOM 773 C C . TRP A 1 98 ? -4.957 7.435 6.077 1.00 88.31 98 TRP A C 1
ATOM 775 O O . TRP A 1 98 ? -4.759 7.231 4.884 1.00 88.31 98 TRP A O 1
ATOM 785 N N . LEU A 1 99 ? -4.034 8.006 6.842 1.00 89.38 99 LEU A N 1
ATOM 786 C CA . LEU A 1 99 ? -2.763 8.509 6.317 1.00 89.38 99 LEU A CA 1
ATOM 787 C C . LEU A 1 99 ? -1.775 7.400 5.907 1.00 89.38 99 LEU A C 1
ATOM 789 O O . LEU A 1 99 ? -0.690 7.698 5.413 1.00 89.38 99 LEU A O 1
ATOM 793 N N . SER A 1 100 ? -2.153 6.125 6.057 1.00 93.75 100 SER A N 1
ATOM 794 C CA . SER A 1 100 ? -1.369 5.018 5.514 1.00 93.75 100 SER A CA 1
ATOM 795 C C . SER A 1 100 ? -1.260 5.121 3.993 1.00 93.75 100 SER A C 1
ATOM 797 O O . SER A 1 100 ? -2.211 5.492 3.301 1.00 93.75 100 SER A O 1
ATOM 799 N N . SER A 1 101 ? -0.106 4.734 3.461 1.00 95.00 101 SER A N 1
ATOM 800 C CA . SER A 1 101 ? 0.223 4.923 2.051 1.00 95.00 101 SER A CA 1
ATOM 801 C C . SER A 1 101 ? 0.976 3.736 1.463 1.00 95.00 101 SER A C 1
ATOM 803 O O . SER A 1 101 ? 1.436 2.838 2.169 1.00 95.00 101 SER A O 1
ATOM 805 N N . TYR A 1 102 ? 1.107 3.714 0.140 1.00 95.31 102 TYR A N 1
ATOM 806 C CA . TYR A 1 102 ? 2.062 2.851 -0.549 1.00 95.31 102 TYR A CA 1
ATOM 807 C C . TYR A 1 102 ? 3.210 3.702 -1.075 1.00 95.31 102 TYR A C 1
ATOM 809 O O . TYR A 1 102 ? 2.996 4.595 -1.885 1.00 95.31 102 TYR A O 1
ATOM 817 N N . LYS A 1 103 ? 4.440 3.395 -0.678 1.00 94.94 103 LYS A N 1
ATOM 818 C CA . LYS A 1 103 ? 5.646 4.004 -1.237 1.00 94.94 103 LYS A CA 1
ATOM 819 C C . LYS A 1 103 ? 6.141 3.191 -2.427 1.00 94.94 103 LYS A C 1
ATOM 821 O O . LYS A 1 103 ? 6.331 1.981 -2.292 1.00 94.94 103 LYS A O 1
ATOM 826 N N . LEU A 1 104 ? 6.415 3.854 -3.547 1.00 94.19 104 LEU A N 1
ATOM 827 C CA . LEU A 1 104 ? 7.140 3.319 -4.695 1.00 94.19 104 LEU A CA 1
ATOM 828 C C . LEU A 1 104 ? 8.541 3.932 -4.758 1.00 94.19 104 LEU A C 1
ATOM 830 O O . LEU A 1 104 ? 8.716 5.112 -5.075 1.00 94.19 104 LEU A O 1
ATOM 834 N N . GLU A 1 105 ? 9.540 3.093 -4.508 1.00 94.62 105 GLU A N 1
ATOM 835 C CA . GLU A 1 105 ? 10.953 3.467 -4.507 1.00 94.62 105 GLU A CA 1
ATOM 836 C C . GLU A 1 105 ? 11.716 2.535 -5.450 1.00 94.62 105 GLU A C 1
ATOM 838 O O . GLU A 1 105 ? 11.963 1.368 -5.142 1.00 94.62 105 GLU A O 1
ATOM 843 N N . ILE A 1 106 ? 12.051 3.036 -6.637 1.00 93.75 106 ILE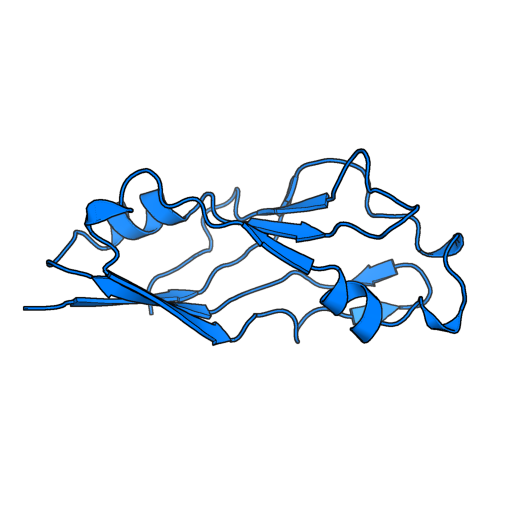 A N 1
ATOM 844 C CA . ILE A 1 106 ? 12.761 2.279 -7.664 1.00 93.75 106 ILE A CA 1
ATOM 845 C C . ILE A 1 106 ? 14.255 2.619 -7.596 1.00 93.75 106 ILE A C 1
ATOM 847 O O . ILE A 1 106 ? 14.634 3.764 -7.880 1.00 93.75 106 ILE A O 1
ATOM 851 N N . PRO A 1 107 ? 15.123 1.622 -7.324 1.00 91.81 107 PRO A N 1
ATOM 852 C CA . PRO A 1 107 ? 16.554 1.846 -7.222 1.00 91.81 107 PRO A CA 1
ATOM 853 C C . PRO A 1 107 ? 17.176 2.515 -8.448 1.00 91.81 107 PRO A C 1
ATOM 855 O O . PRO A 1 107 ? 16.941 2.083 -9.583 1.00 91.81 107 PRO A O 1
ATOM 858 N N . GLY A 1 108 ? 17.974 3.562 -8.227 1.00 87.62 108 GLY A N 1
ATOM 859 C CA . GLY A 1 108 ? 18.600 4.369 -9.273 1.00 87.62 108 GLY A CA 1
ATOM 860 C C . GLY A 1 108 ? 17.645 5.236 -10.102 1.00 87.62 108 GLY A C 1
ATOM 861 O O . GLY A 1 108 ? 18.074 5.756 -11.130 1.00 87.62 108 GLY A O 1
ATOM 862 N N . THR A 1 109 ? 16.372 5.367 -9.703 1.00 90.25 109 THR A N 1
ATOM 863 C CA . THR A 1 109 ? 15.380 6.213 -10.396 1.00 90.25 109 THR A CA 1
ATOM 864 C C . THR A 1 109 ? 14.849 7.321 -9.500 1.00 90.25 109 THR A C 1
ATOM 866 O O . THR A 1 109 ? 14.997 8.490 -9.839 1.00 90.25 109 THR A O 1
ATOM 869 N N . ASN A 1 110 ? 14.256 6.965 -8.361 1.00 90.56 110 ASN A N 1
ATOM 870 C CA . ASN A 1 110 ? 13.629 7.915 -7.440 1.00 90.56 110 ASN A CA 1
ATOM 871 C C . ASN A 1 110 ? 13.920 7.573 -5.966 1.00 90.56 110 ASN A C 1
ATOM 873 O O . ASN A 1 110 ? 13.083 7.789 -5.100 1.00 90.56 110 ASN A O 1
ATOM 877 N N . GLU A 1 111 ? 15.103 7.020 -5.672 1.00 87.69 111 GLU A N 1
ATOM 878 C CA . GLU A 1 111 ? 15.516 6.681 -4.295 1.00 87.69 111 GLU A CA 1
ATOM 879 C C . GLU A 1 111 ? 15.591 7.912 -3.381 1.00 87.69 111 GLU A C 1
ATOM 881 O O . GLU A 1 111 ? 15.269 7.822 -2.201 1.00 87.69 111 GLU A O 1
ATOM 886 N N . ASP A 1 112 ? 15.993 9.060 -3.934 1.00 87.94 112 ASP A N 1
ATOM 887 C CA . ASP A 1 112 ? 16.109 10.318 -3.190 1.00 87.94 112 ASP A CA 1
ATOM 888 C C . ASP A 1 112 ? 14.761 11.051 -3.030 1.00 87.94 112 ASP A C 1
ATOM 890 O O . ASP A 1 112 ? 14.644 11.926 -2.172 1.00 87.94 112 ASP A O 1
ATOM 894 N N . ASP A 1 113 ? 13.756 10.707 -3.845 1.00 89.50 113 ASP A N 1
ATOM 895 C CA . ASP A 1 113 ? 12.415 11.312 -3.831 1.00 89.50 113 ASP A CA 1
ATOM 896 C C . ASP A 1 113 ? 11.334 10.277 -4.220 1.00 89.50 113 ASP A C 1
ATOM 898 O O . ASP A 1 113 ? 10.872 10.241 -5.368 1.00 89.50 113 ASP A O 1
ATOM 902 N N . PRO A 1 114 ? 10.977 9.355 -3.303 1.00 91.81 114 PRO A N 1
ATOM 903 C CA . PRO A 1 114 ? 10.009 8.301 -3.584 1.00 91.81 114 PRO A CA 1
ATOM 904 C C . PRO A 1 114 ? 8.608 8.844 -3.881 1.00 91.81 114 PRO A C 1
ATOM 906 O O . PRO A 1 114 ? 8.187 9.872 -3.355 1.00 91.81 114 PRO A O 1
ATOM 909 N N . LEU A 1 115 ? 7.848 8.094 -4.678 1.00 91.44 115 LEU A N 1
ATOM 910 C CA . LEU A 1 115 ? 6.444 8.395 -4.951 1.00 91.44 115 LEU A CA 1
ATOM 911 C C . LEU A 1 115 ? 5.564 7.742 -3.880 1.00 91.44 115 LEU A C 1
ATOM 913 O O . LEU A 1 115 ? 5.725 6.548 -3.617 1.00 91.44 115 LEU A O 1
ATOM 917 N N . PHE A 1 116 ? 4.601 8.471 -3.320 1.00 93.12 116 PHE A N 1
ATOM 918 C CA . PHE A 1 116 ? 3.647 7.933 -2.349 1.00 93.12 116 PHE A CA 1
ATOM 919 C C . PHE A 1 116 ? 2.232 7.912 -2.927 1.00 93.12 116 PHE A C 1
ATOM 921 O O . PHE A 1 116 ? 1.747 8.895 -3.476 1.00 93.12 116 PHE A O 1
ATOM 928 N N . PHE A 1 117 ? 1.563 6.770 -2.801 1.00 92.50 117 PHE A N 1
ATOM 929 C CA . PHE A 1 117 ? 0.152 6.582 -3.107 1.00 92.50 117 PHE A CA 1
ATOM 930 C C . PHE A 1 117 ? -0.655 6.716 -1.819 1.00 92.50 117 PHE A C 1
ATOM 932 O O . PHE A 1 117 ? -0.506 5.907 -0.904 1.00 92.50 117 PHE A O 1
ATOM 939 N N . GLU A 1 118 ? -1.527 7.713 -1.768 1.00 91.12 118 GLU A N 1
ATOM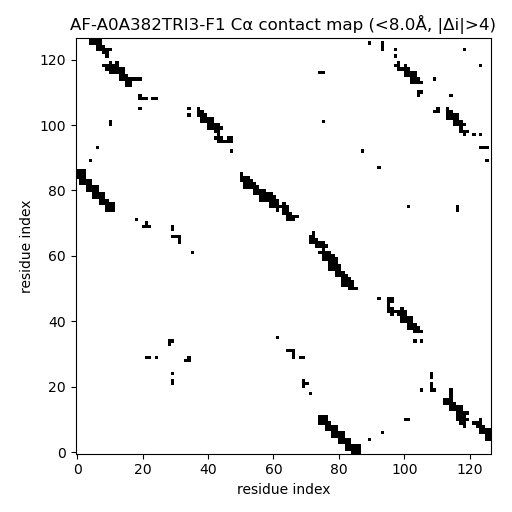 940 C CA . GLU A 1 118 ? -2.251 8.147 -0.576 1.00 91.12 118 GLU A CA 1
ATOM 941 C C . GLU A 1 118 ? -3.742 8.343 -0.878 1.00 91.12 118 GLU A C 1
ATOM 943 O O . GLU A 1 118 ? -4.167 8.481 -2.031 1.00 91.12 118 GLU A O 1
ATOM 948 N N . ASP A 1 119 ? -4.562 8.408 0.168 1.00 86.88 119 ASP A N 1
ATOM 949 C CA . ASP A 1 119 ? -5.998 8.659 0.052 1.00 86.88 119 ASP A CA 1
ATOM 950 C C . ASP A 1 119 ? -6.379 10.087 0.479 1.00 86.88 119 ASP A C 1
ATOM 952 O O . ASP A 1 119 ? -7.236 10.289 1.315 1.00 86.88 119 ASP A O 1
ATOM 956 N N . HIS A 1 120 ? -5.826 11.153 -0.095 1.00 76.38 120 HIS A N 1
ATOM 957 C CA . HIS A 1 120 ? -6.198 12.530 0.320 1.00 76.38 120 HIS A CA 1
ATOM 958 C C . HIS A 1 120 ? -7.706 12.873 0.285 1.00 76.38 120 HIS A C 1
ATOM 960 O O . HIS A 1 120 ? -8.118 13.901 0.820 1.00 76.38 120 HIS A O 1
ATOM 966 N N . ASN A 1 121 ? -8.532 12.082 -0.406 1.00 76.94 121 ASN A N 1
ATOM 967 C CA . ASN A 1 121 ? -9.961 12.350 -0.575 1.00 76.94 121 ASN A CA 1
ATOM 968 C C . ASN A 1 121 ? -10.867 11.562 0.386 1.00 76.94 121 ASN A C 1
ATOM 970 O O . ASN A 1 121 ? -12.043 11.913 0.499 1.00 76.94 121 ASN A O 1
ATOM 974 N N . GLY A 1 122 ? -10.357 10.537 1.069 1.00 81.25 122 GLY A N 1
ATOM 975 C CA . GLY A 1 122 ? -11.125 9.769 2.056 1.00 81.25 122 GLY A CA 1
ATOM 976 C C . GLY A 1 122 ? -12.087 8.792 1.440 1.00 81.25 122 GLY A C 1
ATOM 977 O O . GLY A 1 122 ? -13.221 8.660 1.903 1.00 81.25 122 GLY A O 1
ATOM 978 N N . TYR A 1 123 ? -11.648 8.152 0.364 1.00 87.81 123 TYR A N 1
ATOM 979 C CA . TYR A 1 123 ? -12.406 7.101 -0.294 1.00 87.81 123 TYR A CA 1
ATOM 980 C C . TYR A 1 123 ? -12.204 5.731 0.359 1.00 87.81 123 TYR A C 1
ATOM 982 O O . TYR A 1 123 ? -12.957 4.804 0.055 1.00 87.81 123 TYR A O 1
ATOM 990 N N . SER A 1 124 ? -11.242 5.603 1.275 1.00 91.88 124 SER A N 1
ATOM 991 C CA . SER A 1 124 ? -11.081 4.415 2.106 1.00 91.88 124 SER A CA 1
ATOM 992 C C . SER A 1 124 ? -12.339 4.176 2.939 1.00 91.88 124 SER A C 1
ATOM 994 O O . SER A 1 124 ? -13.003 5.110 3.393 1.00 91.88 124 SER A O 1
ATOM 996 N N . SER A 1 125 ? -12.702 2.911 3.128 1.00 94.38 125 SER A N 1
ATOM 997 C CA . SER A 1 125 ? -13.960 2.535 3.775 1.00 94.38 125 SER A CA 1
ATOM 998 C C . SER A 1 125 ? -13.823 1.256 4.589 1.00 94.38 125 SER A C 1
ATOM 1000 O O . SER A 1 125 ? -12.971 0.415 4.314 1.00 94.38 125 SER A O 1
ATOM 1002 N N . VAL A 1 126 ? -14.665 1.131 5.615 1.00 93.62 126 VAL A N 1
ATOM 1003 C CA . VAL A 1 126 ? -14.805 -0.101 6.398 1.00 93.62 126 VAL A CA 1
ATOM 1004 C C . VAL A 1 126 ? -15.787 -1.031 5.681 1.00 93.62 126 VAL A C 1
ATOM 1006 O O . VAL A 1 126 ? -16.853 -0.565 5.268 1.00 93.62 126 VAL A O 1
ATOM 1009 N N . GLU A 1 127 ? -15.431 -2.310 5.545 1.00 85.62 127 GLU A N 1
ATOM 1010 C CA . GLU A 1 127 ? -16.283 -3.371 4.972 1.00 85.62 127 GLU A CA 1
ATOM 1011 C C . GLU A 1 127 ? -17.194 -4.055 5.999 1.00 85.62 127 GLU A C 1
ATOM 1013 O O . GLU A 1 127 ? -16.763 -4.243 7.162 1.00 85.62 127 GLU A O 1
#

Foldseek 3Di:
DKDKWKKWADLPDKDWDDDWFQVPPDPVCQWLVNQVVQKDKAWQQVVCPVFFPDKDWPDQQSVQWTGDPRDIDDARTTIMMTITPDDDDQVVNLVRRQQIWMWGDDPPTQVVMIIIRHDPPSPMDID

Solvent-accessible surface area (backbone atoms only — not comparable to full-atom values): 7070 Å² total; per-residue (Å²): 108,72,34,77,50,38,36,41,42,40,22,74,37,79,48,71,49,74,82,65,67,41,77,80,48,60,77,90,56,50,38,43,70,50,53,57,72,31,47,44,80,44,86,34,40,85,83,42,52,94,40,49,73,44,73,44,72,80,37,76,22,5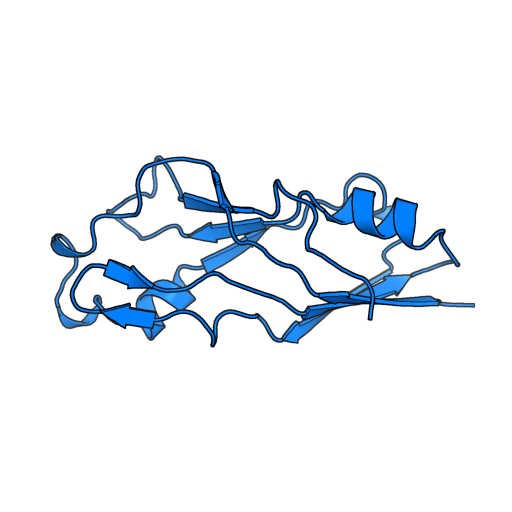4,84,63,40,43,52,63,78,56,41,80,40,72,46,47,40,30,27,38,37,35,38,23,62,47,81,73,60,67,69,61,50,51,60,37,44,46,78,26,31,38,37,42,43,45,86,95,64,22,69,94,47,42,33,30,26,25,32,90,84,63,69,47,43,77,110